Protein AF-A0A536TBF5-F1 (afdb_monomer_lite)

pLDDT: mean 73.45, std 15.99, range [35.69, 92.06]

Radius of gyration: 18.97 Å; chains: 1; bounding box: 38×44×49 Å

Sequence (133 aa):
MLILVDPSKTAEQLRMQGARIGAPADCLEAMAREGYIAPVETAVTDVATATGVNGTSVVASGSAQMGNAKTFMKQTLSAGVGPAASLLAARVERCATLGELSELMPEYRRAIASVAGDIQADLLALRVRRLLG

Structure (mmCIF, N/CA/C/O backbone):
data_AF-A0A536TBF5-F1
#
_entry.id   AF-A0A536TBF5-F1
#
loop_
_atom_site.group_PDB
_atom_site.id
_atom_site.type_symbol
_atom_site.label_atom_id
_atom_site.label_alt_id
_atom_site.label_comp_id
_atom_site.label_asym_id
_atom_site.label_entity_id
_atom_site.label_seq_id
_atom_site.pdbx_PDB_ins_code
_atom_site.Cartn_x
_atom_site.Cartn_y
_atom_site.Cartn_z
_atom_site.occupancy
_atom_site.B_iso_or_equiv
_atom_site.auth_seq_id
_atom_site.auth_comp_id
_atom_site.auth_asym_id
_atom_site.auth_atom_id
_atom_site.pdbx_PDB_model_num
ATOM 1 N N . MET A 1 1 ? 16.877 -14.940 -5.980 1.00 42.78 1 MET A N 1
ATOM 2 C CA . MET A 1 1 ? 15.577 -15.637 -6.077 1.00 42.78 1 MET A CA 1
ATOM 3 C C . MET A 1 1 ? 14.501 -14.690 -5.571 1.00 42.78 1 MET A C 1
ATOM 5 O O . MET A 1 1 ? 14.677 -14.150 -4.490 1.00 42.78 1 MET A O 1
ATOM 9 N N . LEU A 1 2 ? 13.452 -14.421 -6.350 1.00 42.66 2 LEU A N 1
ATOM 10 C CA . LEU A 1 2 ? 12.409 -13.456 -5.984 1.00 42.66 2 LEU A CA 1
ATOM 11 C C . LEU A 1 2 ? 11.209 -14.238 -5.434 1.00 42.66 2 LEU A C 1
ATOM 13 O O . LEU A 1 2 ? 10.377 -14.726 -6.194 1.00 42.66 2 LEU A O 1
ATOM 17 N N . ILE A 1 3 ? 11.162 -14.436 -4.115 1.00 57.53 3 ILE A N 1
ATOM 18 C CA . ILE A 1 3 ? 9.951 -14.940 -3.458 1.00 57.53 3 ILE A CA 1
ATOM 19 C C . ILE A 1 3 ? 9.092 -13.723 -3.143 1.00 57.53 3 ILE A C 1
ATOM 21 O O . ILE A 1 3 ? 9.480 -12.881 -2.337 1.00 57.53 3 ILE A O 1
ATOM 25 N N . LEU A 1 4 ? 7.910 -13.639 -3.749 1.00 56.19 4 LEU A N 1
ATOM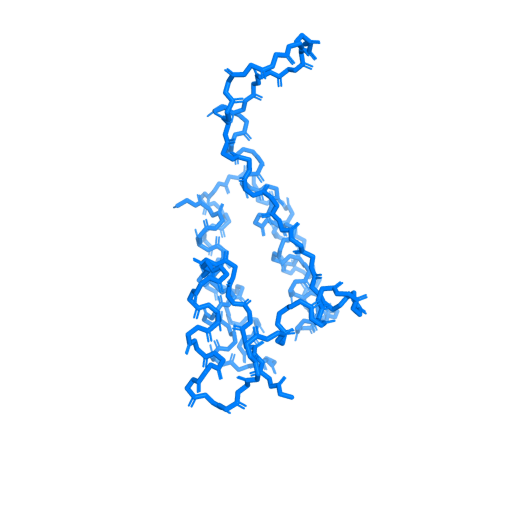 26 C CA . LEU A 1 4 ? 6.858 -12.773 -3.234 1.00 56.19 4 LEU A CA 1
ATOM 27 C C . LEU A 1 4 ? 6.378 -13.394 -1.911 1.00 56.19 4 LEU A C 1
ATOM 29 O O . LEU A 1 4 ? 5.615 -14.365 -1.918 1.00 56.19 4 LEU A O 1
ATOM 33 N N . VAL A 1 5 ? 6.909 -12.911 -0.786 1.00 60.75 5 VAL A N 1
ATOM 34 C CA . VAL A 1 5 ? 6.525 -13.386 0.549 1.00 60.75 5 VAL A CA 1
ATOM 35 C C . VAL A 1 5 ? 5.156 -12.795 0.869 1.00 60.75 5 VAL A C 1
ATOM 37 O O . VAL A 1 5 ? 5.031 -11.643 1.277 1.00 60.75 5 VAL A O 1
ATOM 40 N N . ASP A 1 6 ? 4.115 -13.578 0.599 1.00 63.38 6 ASP A N 1
ATOM 41 C CA . ASP A 1 6 ? 2.749 -13.223 0.964 1.00 63.38 6 ASP A CA 1
ATOM 42 C C . ASP A 1 6 ? 2.562 -13.430 2.480 1.00 63.38 6 ASP A C 1
ATOM 44 O O . ASP A 1 6 ? 2.808 -14.537 2.967 1.00 63.38 6 ASP A O 1
ATOM 48 N N . PRO A 1 7 ? 2.113 -12.410 3.234 1.00 60.28 7 PRO A N 1
ATOM 49 C CA . P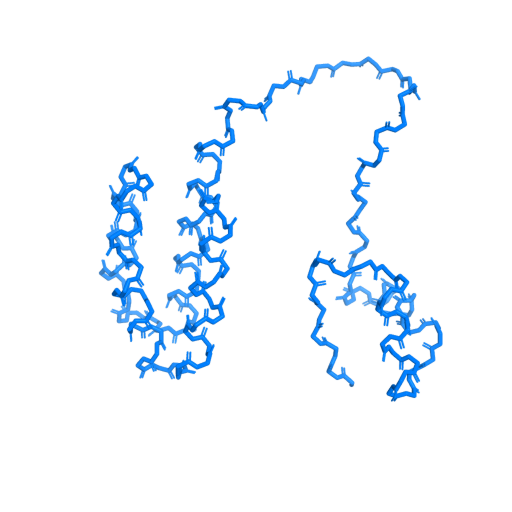RO A 1 7 ? 1.964 -12.491 4.688 1.00 60.28 7 PRO A CA 1
ATOM 50 C C . PRO A 1 7 ? 0.824 -13.418 5.141 1.00 60.28 7 PRO A C 1
ATOM 52 O O . PRO A 1 7 ? 0.639 -13.614 6.336 1.00 60.28 7 PRO A O 1
ATOM 55 N N . SER A 1 8 ? 0.037 -13.965 4.212 1.00 58.84 8 SER A N 1
ATOM 56 C CA . SER A 1 8 ? -1.054 -14.904 4.494 1.00 58.84 8 SER A CA 1
ATOM 57 C C . SER A 1 8 ? -0.615 -16.366 4.353 1.00 58.84 8 SER A C 1
ATOM 59 O O . SER A 1 8 ? -1.399 -17.263 4.657 1.00 58.84 8 SER A O 1
ATOM 61 N N . LYS A 1 9 ? 0.605 -16.632 3.862 1.00 67.44 9 LYS A N 1
ATOM 62 C CA . LYS A 1 9 ? 1.112 -17.994 3.657 1.00 67.44 9 LYS A CA 1
ATOM 63 C C . LYS A 1 9 ? 1.888 -18.474 4.873 1.00 67.44 9 LYS A C 1
ATOM 65 O O . LYS A 1 9 ? 2.767 -17.782 5.379 1.00 67.44 9 LYS A O 1
ATOM 70 N N . THR A 1 10 ? 1.599 -19.698 5.302 1.00 72.56 10 THR A N 1
ATOM 71 C CA . THR A 1 10 ? 2.347 -20.348 6.380 1.00 72.56 10 THR A CA 1
ATOM 72 C C . THR A 1 10 ? 3.756 -20.727 5.918 1.00 72.56 10 THR A C 1
ATOM 74 O O . THR A 1 10 ? 4.028 -20.874 4.721 1.00 72.56 10 THR A O 1
ATOM 77 N N . ALA A 1 11 ? 4.664 -20.929 6.875 1.00 71.31 11 ALA A N 1
ATOM 78 C CA . ALA A 1 11 ? 6.035 -21.355 6.596 1.00 71.31 11 ALA A CA 1
ATOM 79 C C . ALA A 1 11 ? 6.090 -22.647 5.756 1.00 71.31 11 ALA A C 1
ATOM 81 O O . ALA A 1 11 ? 6.921 -22.774 4.860 1.00 71.31 11 ALA A O 1
ATOM 82 N N . GLU A 1 12 ? 5.171 -23.586 5.984 1.00 73.50 12 GLU A N 1
ATOM 83 C CA . GLU A 1 12 ? 5.067 -24.833 5.215 1.00 73.50 12 GLU A CA 1
ATOM 84 C C . GLU A 1 12 ? 4.685 -24.583 3.752 1.00 73.50 12 GLU A C 1
ATOM 86 O O . GLU A 1 12 ? 5.297 -25.150 2.844 1.00 73.50 12 GLU A O 1
ATOM 91 N N . GLN A 1 13 ? 3.737 -23.676 3.497 1.00 72.06 13 GLN A N 1
ATOM 92 C CA . GLN A 1 13 ? 3.361 -23.302 2.133 1.00 72.06 13 GLN A CA 1
ATOM 93 C C . GLN A 1 13 ? 4.501 -22.598 1.394 1.00 72.06 13 GLN A C 1
ATOM 95 O O . GLN A 1 13 ? 4.713 -22.847 0.205 1.00 72.06 13 GLN A O 1
ATOM 100 N N . LEU A 1 14 ? 5.263 -21.754 2.093 1.00 75.06 14 LEU A N 1
ATOM 101 C CA . LEU A 1 14 ? 6.459 -21.112 1.546 1.00 75.06 14 LEU A CA 1
ATOM 102 C C . LEU A 1 14 ? 7.539 -22.149 1.192 1.00 75.06 14 LEU A C 1
ATOM 104 O O . LEU A 1 14 ? 8.123 -22.055 0.112 1.00 75.06 14 LEU A O 1
ATOM 108 N N . ARG A 1 15 ? 7.744 -23.182 2.025 1.00 75.06 15 ARG A N 1
ATOM 109 C CA . ARG A 1 15 ? 8.664 -24.299 1.726 1.00 75.06 15 ARG A CA 1
ATOM 110 C C . ARG A 1 15 ? 8.219 -25.108 0.511 1.00 75.06 15 ARG A C 1
ATOM 112 O O . ARG A 1 15 ? 9.025 -25.343 -0.385 1.00 75.06 15 ARG A O 1
ATOM 119 N N . MET A 1 16 ? 6.941 -25.481 0.433 1.00 74.19 16 MET A N 1
ATOM 120 C CA . MET A 1 16 ? 6.393 -26.196 -0.728 1.00 74.19 16 MET A CA 1
ATOM 121 C C . MET A 1 16 ? 6.545 -25.388 -2.021 1.00 74.19 16 MET A C 1
ATOM 123 O O . MET A 1 16 ? 6.867 -25.936 -3.074 1.00 74.19 16 MET A O 1
ATOM 127 N N . GLN A 1 17 ? 6.330 -24.074 -1.954 1.00 73.69 17 GLN A N 1
ATOM 128 C CA . GLN A 1 17 ? 6.501 -23.196 -3.105 1.00 73.69 17 GLN A CA 1
ATOM 129 C C . GLN A 1 17 ? 7.978 -23.057 -3.498 1.00 73.69 17 GLN A C 1
ATOM 131 O O . GLN A 1 17 ? 8.283 -23.091 -4.688 1.00 73.69 17 GLN A O 1
ATOM 136 N N . GLY A 1 18 ? 8.883 -22.962 -2.520 1.00 72.38 18 GLY A N 1
ATOM 137 C CA . GLY A 1 18 ? 10.330 -22.996 -2.734 1.00 72.38 18 GLY A CA 1
ATOM 138 C C . GLY A 1 18 ? 10.783 -24.286 -3.422 1.00 72.38 18 GLY A C 1
ATOM 139 O O . GLY A 1 18 ? 11.513 -24.234 -4.409 1.00 72.38 18 GLY A O 1
ATOM 140 N N . ALA A 1 19 ? 10.267 -25.436 -2.989 1.00 74.75 19 ALA A N 1
ATOM 141 C CA . ALA A 1 19 ? 10.590 -26.727 -3.593 1.00 74.75 19 ALA A CA 1
ATOM 142 C C . ALA A 1 19 ? 10.199 -26.800 -5.083 1.00 74.75 19 ALA A C 1
ATOM 144 O O . ALA A 1 19 ? 10.941 -27.354 -5.891 1.00 74.75 19 ALA A O 1
ATOM 145 N N . ARG A 1 20 ? 9.079 -26.177 -5.484 1.00 73.50 20 ARG A N 1
ATOM 146 C CA . ARG A 1 20 ? 8.633 -26.134 -6.894 1.00 73.50 20 ARG A CA 1
ATOM 147 C C . ARG A 1 20 ? 9.555 -25.333 -7.816 1.00 73.50 20 ARG A C 1
ATOM 149 O O . ARG A 1 20 ? 9.496 -25.527 -9.026 1.00 73.50 20 ARG A O 1
ATOM 156 N N . ILE A 1 21 ? 10.368 -24.436 -7.263 1.00 73.75 21 ILE A N 1
ATOM 157 C CA . ILE A 1 21 ? 11.318 -23.591 -8.004 1.00 73.75 21 ILE A CA 1
ATOM 158 C C . ILE A 1 21 ? 12.779 -24.002 -7.765 1.00 73.75 21 ILE A C 1
ATOM 160 O O . ILE A 1 21 ? 13.687 -23.280 -8.166 1.00 73.75 21 ILE A O 1
ATOM 164 N N . GLY A 1 22 ? 13.006 -25.153 -7.118 1.00 71.56 22 GLY A N 1
ATOM 165 C CA . GLY A 1 22 ? 14.340 -25.693 -6.845 1.00 71.56 22 GLY A CA 1
ATOM 166 C C . GLY A 1 22 ? 15.071 -25.033 -5.673 1.00 71.56 22 GLY A C 1
ATOM 167 O O . GLY A 1 22 ? 16.291 -25.145 -5.583 1.00 71.56 22 GLY A O 1
ATOM 168 N N . ALA A 1 23 ? 14.362 -24.333 -4.783 1.00 72.12 23 ALA A N 1
ATOM 169 C CA . ALA A 1 23 ? 14.964 -23.769 -3.581 1.00 72.12 23 ALA A CA 1
ATOM 170 C C . ALA A 1 23 ? 15.276 -24.875 -2.551 1.00 72.12 23 ALA A C 1
ATOM 172 O O . ALA A 1 23 ? 14.460 -25.787 -2.374 1.00 72.12 23 ALA A O 1
ATOM 173 N N . PRO A 1 24 ? 16.414 -24.793 -1.839 1.00 71.12 24 PRO A N 1
ATOM 174 C CA . PRO A 1 24 ? 16.744 -25.732 -0.773 1.00 71.12 24 PRO A CA 1
ATOM 175 C C . PRO A 1 24 ? 15.760 -25.605 0.399 1.00 71.12 24 PRO A C 1
ATOM 177 O O . PRO A 1 24 ? 15.252 -24.516 0.678 1.00 71.12 24 PRO A O 1
ATOM 180 N N . ALA A 1 25 ? 15.504 -26.710 1.106 1.00 71.50 25 ALA A N 1
ATOM 181 C CA . ALA A 1 25 ? 14.556 -26.755 2.227 1.00 71.50 25 ALA A CA 1
ATOM 182 C C . ALA A 1 25 ? 14.926 -25.772 3.359 1.00 71.50 25 ALA A C 1
ATOM 184 O O . ALA A 1 25 ? 14.040 -25.188 3.987 1.00 71.50 25 ALA A O 1
ATOM 185 N N . ASP A 1 26 ? 16.225 -25.524 3.536 1.00 75.88 26 ASP A N 1
ATOM 186 C CA . ASP A 1 26 ? 16.806 -24.592 4.507 1.00 75.88 26 ASP A CA 1
ATOM 187 C C . ASP A 1 26 ? 16.770 -23.118 4.074 1.00 75.88 26 ASP A C 1
ATOM 189 O O . ASP A 1 26 ? 17.228 -22.248 4.810 1.00 75.88 26 ASP A O 1
ATOM 193 N N . CYS A 1 27 ? 16.239 -22.791 2.890 1.00 77.25 27 CYS A N 1
ATOM 194 C CA . CYS A 1 27 ? 16.264 -21.423 2.359 1.00 77.25 27 CYS A CA 1
ATOM 195 C C . CYS A 1 27 ? 15.612 -20.408 3.312 1.00 77.25 27 CYS A C 1
ATOM 197 O O . CYS A 1 27 ? 16.164 -19.332 3.531 1.00 77.25 27 CYS A O 1
ATOM 199 N N . LEU A 1 28 ? 14.475 -20.760 3.925 1.00 75.56 28 LEU A N 1
ATOM 200 C CA . LEU A 1 28 ? 13.803 -19.883 4.890 1.00 75.56 28 LEU A CA 1
ATOM 201 C C . LEU A 1 28 ? 14.628 -19.695 6.172 1.00 75.56 28 LEU A C 1
ATOM 203 O O . LEU A 1 28 ? 14.677 -18.590 6.702 1.00 75.56 28 LEU A O 1
ATOM 207 N N . GLU A 1 29 ? 15.309 -20.738 6.651 1.00 78.94 29 GLU A N 1
ATOM 208 C CA . GLU A 1 29 ? 16.195 -20.634 7.817 1.00 78.94 29 GLU A CA 1
ATOM 209 C C . GLU A 1 29 ? 17.443 -19.804 7.521 1.00 78.94 29 GLU A C 1
ATOM 211 O O . GLU A 1 29 ? 17.835 -18.975 8.339 1.00 78.94 29 GLU A O 1
ATOM 216 N N . ALA A 1 30 ? 18.048 -19.980 6.345 1.00 77.56 30 ALA A N 1
ATOM 217 C CA . ALA A 1 30 ? 19.179 -19.171 5.906 1.00 77.56 30 ALA A CA 1
ATOM 218 C C . ALA A 1 30 ? 18.787 -17.690 5.792 1.00 77.56 30 ALA A C 1
ATOM 220 O O . ALA A 1 30 ? 19.485 -16.827 6.315 1.00 77.56 30 ALA A O 1
ATOM 221 N N . MET A 1 31 ? 17.623 -17.392 5.207 1.00 75.38 31 MET A N 1
ATOM 222 C CA . MET A 1 31 ? 17.116 -16.022 5.102 1.00 75.38 31 MET A CA 1
ATOM 223 C C . MET A 1 31 ? 16.781 -15.403 6.463 1.00 75.38 31 MET A C 1
ATOM 225 O O . MET A 1 31 ? 16.987 -14.205 6.645 1.00 75.38 31 MET A O 1
ATOM 229 N N . ALA A 1 32 ? 16.279 -16.196 7.415 1.00 80.19 32 ALA A N 1
ATOM 230 C CA . ALA A 1 32 ? 16.053 -15.735 8.782 1.00 80.19 32 ALA A CA 1
ATOM 231 C C . ALA A 1 32 ? 17.379 -15.450 9.504 1.00 80.19 32 ALA A C 1
ATOM 233 O O . ALA A 1 32 ? 17.520 -14.421 10.160 1.00 80.19 32 ALA A O 1
ATOM 234 N N . ARG A 1 33 ? 18.379 -16.324 9.332 1.00 72.69 33 ARG A N 1
ATOM 235 C CA . ARG A 1 33 ? 19.724 -16.166 9.904 1.00 72.69 33 ARG A CA 1
ATOM 236 C C . ARG A 1 33 ? 20.460 -14.950 9.344 1.00 72.69 33 ARG A C 1
ATOM 238 O O . ARG A 1 33 ? 21.149 -14.264 10.088 1.00 72.69 33 ARG A O 1
ATOM 245 N N . GLU A 1 34 ? 20.303 -14.682 8.053 1.00 77.88 34 GLU A N 1
ATOM 246 C CA . GLU A 1 34 ? 20.889 -13.519 7.377 1.00 77.88 34 GLU A CA 1
ATOM 247 C C . GLU A 1 34 ? 20.065 -12.230 7.575 1.00 77.88 34 GLU A C 1
ATOM 249 O O . GLU A 1 34 ? 20.471 -11.163 7.121 1.00 77.88 34 GLU A O 1
ATOM 254 N N . GLY A 1 35 ? 18.929 -12.299 8.280 1.00 70.94 35 GLY A N 1
ATOM 255 C CA . GLY A 1 35 ? 18.122 -11.134 8.652 1.00 70.94 35 GLY A CA 1
ATOM 256 C C . GLY A 1 35 ? 17.227 -10.579 7.540 1.00 70.94 35 GLY A C 1
ATOM 257 O O . GLY A 1 35 ? 16.664 -9.497 7.695 1.00 70.94 35 GLY A O 1
ATOM 258 N N . TYR A 1 36 ? 17.053 -11.302 6.431 1.00 71.12 36 TYR A N 1
ATOM 259 C CA . TYR A 1 36 ? 16.159 -10.893 5.340 1.00 71.12 36 TYR A CA 1
ATOM 260 C C . TYR A 1 36 ? 14.676 -11.088 5.668 1.00 71.12 36 TYR A C 1
ATOM 262 O O . TYR A 1 36 ? 13.824 -10.429 5.073 1.00 71.12 36 TYR A O 1
ATOM 270 N N . ILE A 1 37 ? 14.358 -12.004 6.586 1.00 75.50 37 ILE A N 1
ATOM 271 C CA . ILE A 1 37 ? 12.999 -12.254 7.079 1.00 75.50 37 ILE A CA 1
ATOM 272 C C . ILE A 1 37 ? 13.021 -12.433 8.597 1.00 75.50 37 ILE A C 1
ATOM 274 O O . ILE A 1 37 ? 14.005 -12.915 9.151 1.00 75.50 37 ILE A O 1
ATOM 278 N N . ALA A 1 38 ? 11.924 -12.081 9.266 1.00 68.19 38 ALA A N 1
ATOM 279 C CA . ALA A 1 38 ? 11.746 -12.296 10.698 1.00 68.19 38 ALA A CA 1
ATOM 280 C C . ALA A 1 38 ? 10.518 -13.187 10.943 1.00 68.19 38 ALA A C 1
ATOM 282 O O . ALA A 1 38 ? 9.484 -12.970 10.298 1.00 68.19 38 ALA A O 1
ATOM 283 N N . PRO A 1 39 ? 10.598 -14.178 11.850 1.00 63.28 39 PRO A N 1
ATOM 284 C CA . PRO A 1 39 ? 9.421 -14.919 12.268 1.00 63.28 39 PRO A CA 1
ATOM 285 C C . PRO A 1 39 ? 8.456 -13.957 12.963 1.00 63.28 39 PRO A C 1
ATOM 287 O O . PRO A 1 39 ? 8.790 -13.327 13.964 1.00 63.28 39 PRO A O 1
ATOM 290 N N . VAL A 1 40 ? 7.250 -13.834 12.416 1.00 66.25 40 VAL A N 1
ATOM 291 C CA . VAL A 1 40 ? 6.131 -13.220 13.126 1.00 66.25 40 VAL A CA 1
ATOM 292 C C . VAL A 1 40 ? 5.463 -14.360 13.867 1.00 66.25 40 VAL A C 1
ATOM 294 O O . VAL A 1 40 ? 4.699 -15.121 13.272 1.00 66.25 40 VAL A O 1
ATOM 297 N N . GLU A 1 41 ? 5.806 -14.531 15.142 1.00 56.84 41 GLU A N 1
ATOM 298 C CA . GLU A 1 41 ? 5.069 -15.432 16.017 1.00 56.84 41 GLU A CA 1
ATOM 299 C C . GLU A 1 41 ? 3.623 -14.938 16.043 1.00 56.84 41 GLU A C 1
ATOM 301 O O . GLU A 1 41 ? 3.272 -13.952 16.691 1.00 56.84 41 GLU A O 1
ATOM 306 N N . THR A 1 42 ? 2.773 -15.593 15.252 1.00 46.62 42 THR A N 1
ATOM 307 C CA . THR A 1 42 ? 1.338 -15.493 15.461 1.00 46.62 42 THR A CA 1
ATOM 308 C C . THR A 1 42 ? 1.152 -16.191 16.785 1.00 46.62 42 THR A C 1
ATOM 310 O O . THR A 1 42 ? 1.269 -17.411 16.831 1.00 46.62 42 THR A O 1
ATOM 313 N N . ALA A 1 43 ? 1.011 -15.413 17.857 1.00 39.53 43 ALA A N 1
ATOM 314 C CA . ALA A 1 43 ? 0.771 -15.930 19.188 1.0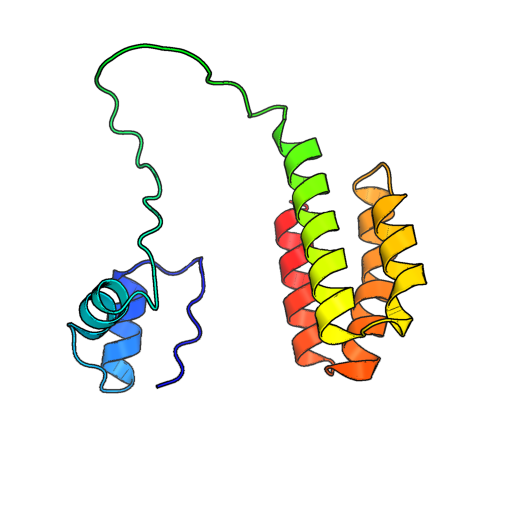0 39.53 43 ALA A CA 1
ATOM 315 C C . ALA A 1 43 ? -0.456 -16.843 19.115 1.00 39.53 43 ALA A C 1
ATOM 317 O O . ALA A 1 43 ? -1.602 -16.396 19.144 1.00 39.53 43 ALA A O 1
ATOM 318 N N . VAL A 1 44 ? -0.202 -18.139 18.949 1.00 42.91 44 VAL A N 1
ATOM 319 C CA . VAL A 1 44 ? -1.134 -19.173 19.338 1.00 42.91 44 VAL A CA 1
ATOM 320 C C . VAL A 1 44 ? -1.101 -19.058 20.845 1.00 42.91 44 VAL A C 1
ATOM 322 O O . VAL A 1 44 ? -0.091 -19.367 21.472 1.00 42.91 44 VAL A O 1
ATOM 325 N N . THR A 1 45 ? -2.141 -18.442 21.392 1.00 36.81 45 THR A N 1
ATOM 326 C CA . THR A 1 45 ? -2.309 -18.236 22.821 1.00 36.81 45 THR A CA 1
ATOM 327 C C . THR A 1 45 ? -2.411 -19.606 23.485 1.00 36.81 45 THR A C 1
ATOM 329 O O . THR A 1 45 ? -3.506 -20.122 23.689 1.00 36.81 45 THR A O 1
ATOM 332 N N . ASP A 1 46 ? -1.266 -20.215 23.780 1.00 35.69 46 ASP A N 1
ATOM 333 C CA . ASP A 1 46 ? -1.178 -21.278 24.762 1.00 35.69 46 ASP A CA 1
ATOM 334 C C . ASP A 1 46 ? -1.348 -20.616 26.130 1.00 35.69 46 ASP A C 1
ATOM 336 O O . ASP A 1 46 ? -0.585 -19.741 26.553 1.00 35.69 46 ASP A O 1
ATOM 340 N N . VAL A 1 47 ? -2.474 -20.927 26.758 1.00 46.38 47 VAL A N 1
ATOM 341 C CA . VAL A 1 47 ? -2.905 -20.328 28.013 1.00 46.38 47 VAL A CA 1
ATOM 342 C C . VAL A 1 47 ? -2.188 -21.042 29.151 1.00 46.38 47 VAL A C 1
ATOM 344 O O . VAL A 1 47 ? -2.669 -22.074 29.600 1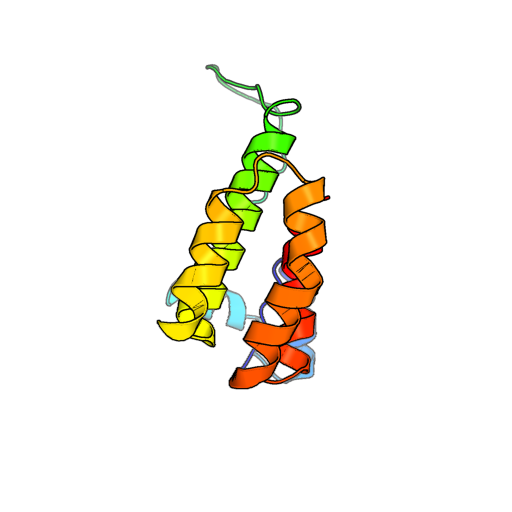.00 46.38 47 VAL A O 1
ATOM 347 N N . ALA A 1 48 ? -1.072 -20.477 29.621 1.00 42.59 48 ALA A N 1
ATOM 348 C CA . ALA A 1 48 ? -0.540 -20.530 30.998 1.00 42.59 48 ALA A CA 1
ATOM 349 C C . ALA A 1 48 ? 0.931 -20.063 30.949 1.00 42.59 48 ALA A C 1
ATOM 351 O O . ALA A 1 48 ? 1.739 -20.645 30.248 1.00 42.59 48 ALA A O 1
ATOM 352 N N . THR A 1 49 ? 1.423 -19.048 31.658 1.00 38.69 49 THR A N 1
ATOM 353 C CA . THR A 1 49 ? 1.136 -18.599 33.021 1.00 38.69 49 THR A CA 1
ATOM 354 C C . THR A 1 49 ? 1.770 -17.209 33.208 1.00 38.69 49 THR A C 1
ATOM 356 O O . THR A 1 49 ? 2.795 -16.923 32.598 1.00 38.69 49 THR A O 1
ATOM 359 N N . ALA A 1 50 ? 1.215 -16.426 34.139 1.00 35.88 50 ALA A N 1
ATOM 360 C CA . ALA A 1 50 ? 1.781 -15.228 34.781 1.00 35.88 50 ALA A CA 1
ATOM 361 C C . ALA A 1 50 ? 1.466 -13.839 34.172 1.00 35.88 50 ALA A C 1
ATOM 363 O O . ALA A 1 50 ? 2.282 -13.181 33.541 1.00 35.88 50 ALA A O 1
ATOM 364 N N . THR A 1 51 ? 0.255 -13.382 34.507 1.00 40.16 51 THR A N 1
ATOM 365 C CA . THR A 1 51 ? -0.008 -12.134 35.252 1.00 40.16 51 THR A CA 1
ATOM 366 C C . THR A 1 51 ? 0.531 -10.808 34.699 1.00 40.16 51 THR A C 1
ATOM 368 O O . THR A 1 51 ? 1.629 -10.381 35.041 1.00 40.16 51 THR A O 1
ATOM 371 N N . GLY A 1 52 ? -0.365 -10.053 34.049 1.00 43.31 52 GLY A N 1
ATOM 372 C CA . GLY A 1 52 ? -0.420 -8.599 34.241 1.00 43.31 52 GLY A CA 1
ATOM 373 C C . GLY A 1 52 ? -0.728 -7.752 33.004 1.00 43.31 52 GLY A C 1
ATOM 374 O O . GLY A 1 52 ? 0.193 -7.268 32.370 1.00 43.31 52 GLY A O 1
ATOM 375 N N . VAL A 1 53 ? -2.026 -7.501 32.765 1.00 44.62 53 VAL A N 1
ATOM 376 C CA . VAL A 1 53 ? -2.609 -6.245 32.226 1.00 44.62 53 VAL A CA 1
ATOM 377 C C . VAL A 1 53 ? -2.054 -5.779 30.857 1.00 44.62 53 VAL A C 1
ATOM 379 O O . VAL A 1 53 ? -1.008 -5.157 30.774 1.00 44.62 53 VAL A O 1
ATOM 382 N N . ASN A 1 54 ? -2.720 -5.978 29.715 1.00 42.31 54 ASN A N 1
ATOM 383 C CA . ASN A 1 54 ? -4.006 -5.364 29.373 1.00 42.31 54 ASN A CA 1
ATOM 384 C C . ASN A 1 54 ? -4.600 -6.052 28.126 1.00 42.31 54 ASN A C 1
ATOM 386 O O . ASN A 1 54 ? -4.185 -5.803 26.995 1.00 42.31 54 ASN A O 1
ATOM 390 N N . GLY A 1 55 ? -5.605 -6.901 28.330 1.00 47.75 55 GLY A N 1
ATOM 391 C CA . GLY A 1 55 ? -6.499 -7.340 27.266 1.00 47.75 55 GLY A CA 1
ATOM 392 C C . GLY A 1 55 ? -7.617 -6.318 27.096 1.00 47.75 55 GLY A C 1
ATOM 393 O O . GLY A 1 55 ? -8.554 -6.294 27.885 1.00 47.75 55 GLY A O 1
ATOM 394 N N . THR A 1 56 ? -7.528 -5.467 26.077 1.00 46.12 56 THR A N 1
ATOM 395 C CA . THR A 1 56 ? -8.674 -4.731 25.518 1.00 46.12 56 THR A CA 1
ATOM 396 C C . THR A 1 56 ? -8.336 -4.340 24.087 1.00 46.12 56 THR A C 1
ATOM 398 O O . THR A 1 56 ? -7.641 -3.353 23.877 1.00 46.12 56 THR A O 1
ATOM 401 N N . SER A 1 57 ? -8.826 -5.083 23.090 1.00 40.91 57 SER A N 1
ATOM 402 C CA . SER A 1 57 ? -9.010 -4.520 21.743 1.00 40.91 57 SER A CA 1
ATOM 403 C C . SER A 1 57 ? -9.914 -5.385 20.858 1.00 40.91 57 SER A C 1
ATOM 405 O O . SER A 1 57 ? -9.480 -5.957 19.865 1.00 40.91 57 SER A O 1
ATOM 407 N N . VAL A 1 58 ? -11.194 -5.495 21.217 1.00 44.59 58 VAL A N 1
ATOM 408 C CA . VAL A 1 58 ? -12.247 -5.856 20.238 1.00 44.59 58 VAL A CA 1
ATOM 409 C C . VAL A 1 58 ? -13.105 -4.627 19.882 1.00 44.59 58 VAL A C 1
ATOM 411 O O . VAL A 1 58 ? -13.841 -4.630 18.906 1.00 44.59 58 VAL A O 1
ATOM 414 N N . VAL A 1 59 ? -12.932 -3.510 20.603 1.00 42.72 59 VAL A N 1
ATOM 415 C CA . VAL A 1 59 ? -13.593 -2.213 20.335 1.00 42.72 59 VAL A CA 1
ATOM 416 C C . VAL A 1 59 ? -12.629 -1.112 19.871 1.00 42.72 59 VAL A C 1
ATOM 418 O O . VAL A 1 59 ? -13.070 -0.122 19.299 1.00 42.72 59 VAL A O 1
ATOM 421 N N . ALA A 1 60 ? -11.313 -1.299 20.027 1.00 44.81 60 ALA A N 1
ATOM 422 C CA . ALA A 1 60 ? -10.291 -0.427 19.431 1.00 44.81 60 ALA A CA 1
ATOM 423 C C . ALA A 1 60 ? -9.879 -0.873 18.011 1.00 44.81 60 ALA A C 1
ATOM 425 O O . ALA A 1 60 ? -9.064 -0.218 17.363 1.00 44.81 60 ALA A O 1
ATOM 426 N N . SER A 1 61 ? -10.479 -1.950 17.491 1.00 54.50 61 SER A N 1
ATOM 427 C CA . SER A 1 61 ? -10.199 -2.467 16.151 1.00 54.50 61 SER A CA 1
ATOM 428 C C . SER A 1 61 ? -10.567 -1.452 15.066 1.00 54.50 61 SER A C 1
ATOM 430 O O . SER A 1 61 ? -9.731 -1.201 14.214 1.00 54.50 61 SER A O 1
ATOM 432 N N . GLY A 1 62 ? -11.726 -0.784 15.147 1.00 57.44 62 GLY A N 1
ATOM 433 C CA . GLY A 1 62 ? -12.182 0.183 14.131 1.00 57.44 62 GLY A CA 1
ATOM 434 C C . GLY A 1 62 ? -11.268 1.401 13.958 1.00 57.44 62 GLY A C 1
ATOM 435 O O . GLY A 1 62 ? -10.929 1.788 12.838 1.00 57.44 62 GLY A O 1
ATOM 436 N N . SER A 1 63 ? -10.820 1.997 15.066 1.00 65.19 63 SER A N 1
ATOM 437 C CA . SER A 1 63 ? -9.911 3.150 15.039 1.00 65.19 63 SER A CA 1
ATOM 438 C C . SER A 1 63 ? -8.482 2.748 14.668 1.00 65.19 63 SER A C 1
ATOM 440 O O . SER A 1 63 ? -7.820 3.473 13.922 1.00 65.19 63 SER A O 1
ATOM 442 N N . ALA A 1 64 ? -8.020 1.573 15.109 1.00 73.25 64 ALA A N 1
ATOM 443 C CA . ALA A 1 64 ? -6.725 1.024 14.716 1.00 73.25 64 ALA A CA 1
ATOM 444 C C . ALA A 1 64 ? -6.692 0.619 13.229 1.00 73.25 64 ALA A C 1
ATOM 446 O O . ALA A 1 64 ? -5.724 0.918 12.535 1.00 73.25 64 ALA A O 1
ATOM 447 N N . GLN A 1 65 ? -7.760 0.005 12.711 1.00 77.62 65 GLN A N 1
ATOM 448 C CA . GLN A 1 65 ? -7.947 -0.343 11.294 1.00 77.62 65 GLN A CA 1
ATOM 449 C C . GLN A 1 65 ? -7.899 0.909 10.419 1.00 77.62 65 GLN A C 1
ATOM 451 O O . GLN A 1 65 ? -7.129 0.971 9.459 1.00 77.62 65 GLN A O 1
ATOM 456 N N . MET A 1 66 ? -8.644 1.944 10.813 1.00 82.31 66 MET A N 1
ATOM 457 C CA . MET A 1 66 ? -8.616 3.252 10.165 1.00 82.31 66 MET A CA 1
ATOM 458 C C . MET A 1 66 ? -7.207 3.864 10.165 1.00 82.31 66 MET A C 1
ATOM 460 O O . MET A 1 66 ? -6.710 4.289 9.121 1.00 82.31 66 MET A O 1
ATOM 464 N N . GLY A 1 67 ? -6.535 3.890 11.321 1.00 82.94 67 GLY A N 1
ATOM 465 C CA . GLY A 1 67 ? -5.174 4.420 11.446 1.00 82.94 67 GLY A CA 1
ATOM 466 C C . GLY A 1 67 ? -4.166 3.680 10.563 1.00 82.94 67 GLY A C 1
ATOM 467 O O . GLY A 1 67 ? -3.356 4.307 9.872 1.00 82.94 67 GLY A O 1
ATOM 468 N N . ASN A 1 68 ? -4.265 2.352 10.515 1.00 83.38 68 ASN A N 1
ATOM 469 C CA . ASN A 1 68 ? -3.424 1.498 9.682 1.00 83.38 68 ASN A CA 1
ATOM 470 C C . ASN A 1 68 ? -3.680 1.733 8.186 1.00 83.38 68 ASN A C 1
ATOM 472 O O . ASN A 1 68 ? -2.726 1.896 7.423 1.00 83.38 68 ASN A O 1
ATOM 476 N N . ALA A 1 69 ? -4.946 1.814 7.765 1.00 86.75 69 ALA A N 1
ATOM 477 C CA . ALA A 1 69 ? -5.320 2.081 6.376 1.00 86.75 69 ALA A CA 1
ATOM 478 C C . ALA A 1 69 ? -4.814 3.452 5.902 1.00 86.75 69 ALA A C 1
ATOM 480 O O . ALA A 1 69 ? -4.178 3.548 4.850 1.00 86.75 69 ALA A O 1
ATOM 481 N N . LYS A 1 70 ? -5.005 4.504 6.709 1.00 86.94 70 LYS A N 1
ATOM 482 C CA . LYS A 1 70 ? -4.497 5.851 6.407 1.00 86.94 70 LYS A CA 1
ATOM 483 C C . LYS A 1 70 ? -2.978 5.885 6.295 1.00 86.94 70 LYS A C 1
ATOM 485 O O . LYS A 1 70 ? -2.443 6.447 5.341 1.00 86.94 70 LYS A O 1
ATOM 490 N N . THR A 1 71 ? -2.281 5.272 7.251 1.00 88.81 71 THR A N 1
ATOM 491 C CA . THR A 1 71 ? -0.812 5.223 7.258 1.00 88.81 71 THR A CA 1
ATOM 492 C C . THR A 1 71 ? -0.292 4.526 6.004 1.00 88.81 71 THR A C 1
ATOM 494 O O . THR A 1 71 ? 0.587 5.054 5.322 1.00 88.81 71 THR A O 1
ATOM 497 N N . PHE A 1 72 ? -0.899 3.394 5.643 1.00 88.75 72 PHE A N 1
ATOM 498 C CA . PHE A 1 72 ? -0.553 2.648 4.439 1.00 88.75 72 PHE A CA 1
ATOM 499 C C . PHE A 1 72 ? -0.793 3.461 3.158 1.00 88.75 72 PHE A C 1
ATOM 501 O O . PHE A 1 72 ? 0.089 3.548 2.300 1.00 88.75 72 PHE A O 1
ATOM 508 N N . MET A 1 73 ? -1.952 4.115 3.033 1.00 88.25 73 MET A N 1
ATOM 509 C CA . MET A 1 73 ? -2.253 4.977 1.886 1.00 88.25 73 MET A CA 1
ATOM 510 C C . MET A 1 73 ? -1.247 6.125 1.760 1.00 88.25 73 MET A C 1
ATOM 512 O O . MET A 1 73 ? -0.758 6.385 0.667 1.00 88.25 73 MET A O 1
ATOM 516 N N . LYS A 1 74 ? -0.870 6.780 2.864 1.00 89.75 74 LYS A N 1
ATOM 517 C CA . LYS A 1 74 ? 0.123 7.865 2.841 1.00 89.75 74 LYS A CA 1
ATOM 518 C C . LYS A 1 74 ? 1.507 7.383 2.411 1.00 89.75 74 LYS A C 1
ATOM 520 O O . LYS A 1 74 ? 2.125 8.010 1.554 1.00 89.75 74 LYS A O 1
ATOM 525 N N . GLN A 1 75 ? 1.989 6.277 2.982 1.00 87.50 75 GLN A N 1
ATOM 526 C CA . GLN A 1 75 ? 3.300 5.721 2.635 1.00 87.50 75 GLN A CA 1
ATOM 527 C C . GLN A 1 75 ? 3.366 5.325 1.160 1.00 87.50 75 GLN A C 1
ATOM 529 O O . GLN A 1 75 ? 4.321 5.665 0.469 1.00 87.50 75 GLN A O 1
ATOM 534 N N . THR A 1 76 ? 2.327 4.661 0.659 1.00 87.75 76 THR A N 1
ATOM 535 C CA . THR A 1 76 ? 2.270 4.214 -0.738 1.00 87.75 76 THR A CA 1
ATOM 536 C C . THR A 1 76 ? 2.100 5.366 -1.723 1.00 87.75 76 THR A C 1
ATOM 538 O O . THR A 1 76 ? 2.723 5.343 -2.779 1.00 87.75 76 THR A O 1
ATOM 541 N N . LEU A 1 77 ? 1.340 6.410 -1.378 1.00 87.06 77 LEU A N 1
ATOM 542 C CA . LEU A 1 77 ? 1.270 7.638 -2.174 1.00 87.06 77 LEU A CA 1
ATOM 543 C C . LEU A 1 77 ? 2.625 8.351 -2.227 1.00 87.06 77 LEU A C 1
ATOM 545 O O . LEU A 1 77 ? 3.078 8.728 -3.306 1.00 87.06 77 LEU A O 1
ATOM 549 N N . SER A 1 78 ? 3.298 8.487 -1.084 1.00 84.00 78 SER A N 1
ATOM 550 C CA . SER A 1 78 ? 4.616 9.121 -1.020 1.00 84.00 78 SER A CA 1
ATOM 551 C C . SER A 1 78 ? 5.680 8.328 -1.781 1.00 84.00 78 SER A C 1
ATOM 553 O O . SER A 1 78 ? 6.533 8.934 -2.419 1.00 84.00 78 SER A O 1
ATOM 555 N N . ALA A 1 79 ? 5.641 6.994 -1.720 1.00 80.94 79 ALA A N 1
ATOM 556 C CA . ALA A 1 79 ? 6.613 6.130 -2.387 1.00 80.94 79 ALA A CA 1
ATOM 557 C C . ALA A 1 79 ? 6.325 5.940 -3.885 1.00 80.94 79 ALA A C 1
ATOM 559 O O . ALA A 1 79 ? 7.256 5.843 -4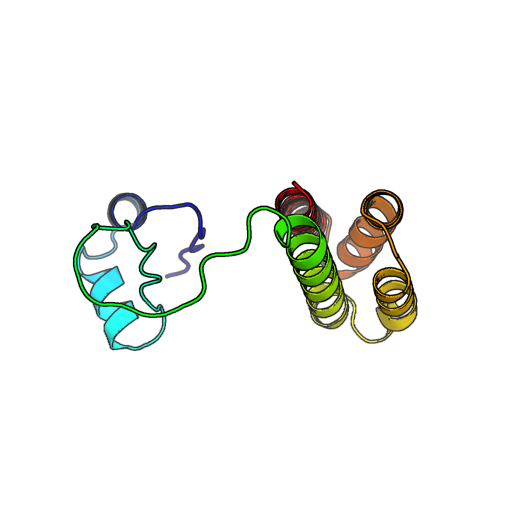.676 1.00 80.94 79 ALA A O 1
ATOM 560 N N . GLY A 1 80 ? 5.048 5.856 -4.273 1.00 74.81 80 GLY A N 1
ATOM 561 C CA . GLY A 1 80 ? 4.631 5.510 -5.634 1.00 74.81 80 GLY A CA 1
ATOM 562 C C . GLY A 1 80 ? 4.322 6.703 -6.537 1.00 74.81 80 GLY A C 1
ATOM 563 O O . GLY A 1 80 ? 4.518 6.606 -7.740 1.00 74.81 80 GLY A O 1
ATOM 564 N N . VAL A 1 81 ? 3.843 7.820 -5.981 1.00 80.62 81 VAL A N 1
ATOM 565 C CA . VAL A 1 81 ? 3.457 9.026 -6.747 1.00 80.62 81 VAL A CA 1
ATOM 566 C C . VAL A 1 81 ? 4.362 10.215 -6.415 1.00 80.62 81 VAL A C 1
ATOM 568 O O . VAL A 1 81 ? 4.549 11.117 -7.231 1.00 80.62 81 VAL A O 1
ATOM 571 N N . GLY A 1 82 ? 4.948 10.226 -5.216 1.00 75.94 82 GLY A N 1
ATOM 572 C CA . GLY A 1 82 ? 5.847 11.283 -4.774 1.00 75.94 82 GLY A CA 1
ATOM 573 C C . GLY A 1 82 ? 5.109 12.581 -4.412 1.00 75.94 82 GLY A C 1
ATOM 574 O O . GLY A 1 82 ? 3.933 12.547 -4.032 1.00 75.94 82 GLY A O 1
ATOM 575 N N . PRO A 1 83 ? 5.768 13.751 -4.509 1.00 78.69 83 PRO A N 1
ATOM 576 C CA . PRO A 1 83 ? 5.234 15.017 -3.997 1.00 78.69 83 PRO A CA 1
ATOM 577 C C . PRO A 1 83 ? 3.915 15.446 -4.658 1.00 78.69 83 PRO A C 1
ATOM 579 O O . PRO A 1 83 ? 3.130 16.163 -4.035 1.00 78.69 83 PRO A O 1
ATOM 582 N N . ALA A 1 84 ? 3.615 14.958 -5.866 1.00 73.69 84 ALA A N 1
ATOM 583 C CA . ALA A 1 84 ? 2.347 15.206 -6.553 1.00 73.69 84 ALA A CA 1
ATOM 584 C C . ALA A 1 84 ? 1.126 14.625 -5.808 1.00 73.69 84 ALA A C 1
ATOM 586 O O . ALA A 1 84 ? 0.020 15.147 -5.940 1.00 73.69 84 ALA A O 1
ATOM 587 N N . ALA A 1 85 ? 1.309 13.600 -4.966 1.00 80.00 85 ALA A N 1
ATOM 588 C CA . ALA A 1 85 ? 0.229 13.024 -4.165 1.00 80.00 85 ALA A CA 1
ATOM 589 C C . ALA A 1 85 ? 0.004 13.710 -2.809 1.00 80.00 85 ALA A C 1
ATOM 591 O O . ALA A 1 85 ? -0.869 13.277 -2.055 1.00 80.00 85 ALA A O 1
ATOM 592 N N . SER A 1 86 ? 0.729 14.787 -2.492 1.00 81.25 86 SER A N 1
ATOM 593 C CA . SER A 1 86 ? 0.617 15.480 -1.197 1.00 81.25 86 SER A CA 1
ATOM 594 C C . SER A 1 86 ? -0.812 15.943 -0.893 1.00 81.25 86 SER A C 1
ATOM 596 O O . SER A 1 86 ? -1.285 15.817 0.235 1.00 81.25 86 SER A O 1
ATOM 598 N N . LEU A 1 87 ? -1.544 16.412 -1.912 1.00 85.75 87 LEU A N 1
ATOM 599 C CA . LEU A 1 87 ? -2.943 16.823 -1.760 1.00 85.75 87 LEU A CA 1
ATOM 600 C C . LEU A 1 87 ? -3.857 15.639 -1.414 1.00 85.75 87 LEU A C 1
ATOM 602 O O . LEU A 1 87 ? -4.738 15.758 -0.561 1.00 85.75 87 LEU A O 1
ATOM 606 N N . LEU A 1 88 ? -3.640 14.490 -2.057 1.00 86.81 88 LEU A N 1
ATOM 607 C CA . LEU A 1 88 ? -4.418 13.280 -1.811 1.00 86.81 88 LEU A CA 1
ATOM 608 C C . LEU A 1 88 ? -4.081 12.677 -0.441 1.00 86.81 88 LEU A C 1
ATOM 610 O O . LEU A 1 88 ? -4.986 12.286 0.291 1.00 86.81 88 LEU A O 1
ATOM 614 N N . ALA A 1 89 ? -2.808 12.700 -0.043 1.00 85.94 89 ALA A N 1
ATOM 615 C CA . ALA A 1 89 ? -2.370 12.312 1.295 1.00 85.94 89 ALA A CA 1
ATOM 616 C C . ALA A 1 89 ? -3.024 13.182 2.386 1.00 85.94 89 ALA A C 1
ATOM 618 O O . ALA A 1 89 ? -3.526 12.651 3.374 1.00 85.94 89 ALA A O 1
ATOM 619 N N . ALA A 1 90 ? -3.127 14.498 2.177 1.00 87.50 90 ALA A N 1
ATOM 620 C CA . ALA A 1 90 ? -3.817 15.397 3.106 1.00 87.50 90 ALA A CA 1
ATOM 621 C C . ALA A 1 90 ? -5.340 15.156 3.175 1.00 87.50 90 ALA A C 1
ATOM 623 O O . ALA A 1 90 ? -5.976 15.454 4.189 1.00 87.50 90 ALA A O 1
ATOM 624 N N . ARG A 1 91 ? -5.956 14.636 2.103 1.00 86.88 91 ARG A N 1
ATOM 625 C CA . ARG A 1 91 ? -7.368 14.210 2.114 1.00 86.88 91 ARG A CA 1
ATOM 626 C C . ARG A 1 91 ? -7.552 12.923 2.914 1.00 86.88 91 ARG A C 1
ATOM 628 O O . ARG A 1 91 ? -8.439 12.884 3.757 1.00 86.88 91 ARG A O 1
ATOM 635 N N . VAL A 1 92 ? -6.666 11.941 2.728 1.00 87.50 92 VAL A N 1
ATOM 636 C CA . VAL A 1 92 ? -6.629 10.702 3.530 1.00 87.50 92 VAL A CA 1
ATOM 637 C C . VAL A 1 92 ? -6.541 11.013 5.028 1.00 87.50 92 VAL A C 1
ATOM 639 O O . VAL A 1 92 ? -7.222 10.381 5.835 1.00 87.50 92 VAL A O 1
ATOM 642 N N . GLU A 1 93 ? -5.728 11.998 5.420 1.00 87.75 93 GLU A N 1
ATOM 643 C CA . GLU A 1 93 ? -5.610 12.395 6.829 1.00 87.75 93 GLU A CA 1
ATOM 644 C C . GLU A 1 93 ? -6.908 12.964 7.396 1.00 87.75 93 GLU A C 1
ATOM 646 O O . GLU A 1 93 ? -7.292 12.597 8.511 1.00 87.75 93 GLU A O 1
ATOM 651 N N . ARG A 1 94 ? -7.600 13.798 6.611 1.00 87.06 94 ARG A N 1
ATOM 652 C CA . ARG A 1 94 ? -8.847 14.463 7.007 1.00 87.06 94 ARG A CA 1
ATOM 653 C C . ARG A 1 94 ? -10.058 13.539 7.115 1.00 87.06 94 ARG A C 1
ATOM 655 O O . ARG A 1 94 ? -10.968 13.892 7.854 1.00 87.06 94 ARG A O 1
ATOM 662 N N . CYS A 1 95 ? -10.080 12.391 6.435 1.00 86.94 95 CYS A N 1
ATOM 663 C CA . CYS A 1 95 ? -11.203 11.447 6.514 1.00 86.94 95 CYS A CA 1
ATOM 664 C C . CYS A 1 95 ? -11.460 11.024 7.969 1.00 86.94 95 CYS A C 1
ATOM 666 O O . CYS A 1 95 ? -10.588 10.430 8.593 1.00 86.94 95 CYS A O 1
ATOM 668 N N . ALA A 1 96 ? -12.637 11.280 8.531 1.00 80.12 96 ALA A N 1
ATOM 669 C CA . ALA A 1 96 ? -12.946 10.917 9.916 1.00 80.12 96 ALA A CA 1
ATOM 670 C C . ALA A 1 96 ? -13.577 9.518 10.030 1.00 80.12 96 ALA A C 1
ATOM 672 O O . ALA A 1 96 ? -13.577 8.928 11.110 1.00 80.12 96 ALA A O 1
ATOM 673 N N . THR A 1 97 ? -14.091 8.973 8.922 1.00 82.75 97 THR A N 1
ATOM 674 C CA . THR A 1 97 ? -14.865 7.721 8.904 1.00 82.75 97 THR A CA 1
ATOM 675 C C . THR A 1 97 ? -14.429 6.749 7.801 1.00 82.75 97 THR A C 1
ATOM 677 O O . THR A 1 97 ? -13.785 7.133 6.823 1.00 82.75 97 THR A O 1
ATOM 680 N N . LEU A 1 98 ? -14.780 5.461 7.960 1.00 78.94 98 LEU A N 1
ATOM 681 C CA . LEU A 1 98 ? -14.512 4.402 6.967 1.00 78.94 98 LEU A CA 1
ATOM 682 C C . LEU A 1 98 ? -15.223 4.664 5.635 1.00 78.94 98 LEU A C 1
ATOM 684 O O . LEU A 1 98 ? -14.674 4.333 4.584 1.00 78.94 98 LEU A O 1
ATOM 688 N N . GLY A 1 99 ? -16.402 5.292 5.677 1.00 79.50 99 GLY A N 1
ATOM 689 C CA . GLY A 1 99 ? -17.149 5.693 4.484 1.00 79.50 99 GLY A CA 1
ATOM 690 C C . GLY A 1 99 ? -16.361 6.689 3.640 1.00 79.50 99 GLY A C 1
ATOM 691 O O . GLY A 1 99 ? -16.067 6.401 2.484 1.00 79.50 99 GLY A O 1
ATOM 692 N N . GLU A 1 100 ? -15.899 7.783 4.250 1.00 83.31 100 GLU A N 1
ATOM 693 C CA . GLU A 1 100 ? -15.116 8.808 3.545 1.00 83.31 100 GLU A CA 1
ATOM 694 C C . GLU A 1 100 ? -13.809 8.255 2.962 1.00 83.31 100 GLU A C 1
ATOM 696 O O . GLU A 1 100 ? -13.393 8.629 1.865 1.00 83.31 100 GLU A O 1
ATOM 701 N N . LEU A 1 101 ? -13.149 7.341 3.682 1.00 83.62 101 LEU A N 1
ATOM 702 C CA . LEU A 1 101 ? -11.922 6.714 3.193 1.00 83.62 101 LEU A CA 1
ATOM 703 C C . LEU A 1 101 ? -12.196 5.757 2.019 1.00 83.62 101 LEU A C 1
ATOM 705 O O . LEU A 1 101 ? -11.384 5.658 1.097 1.00 83.62 101 LEU A O 1
ATOM 709 N N . SER A 1 102 ? -13.353 5.090 2.028 1.00 85.75 102 SER A N 1
ATOM 710 C CA . SER A 1 102 ? -13.806 4.217 0.939 1.00 85.75 102 SER A CA 1
ATOM 711 C C . SER A 1 102 ? -14.179 5.010 -0.314 1.00 85.75 102 SER A C 1
ATOM 713 O O . SER A 1 102 ? -13.849 4.587 -1.420 1.00 85.75 102 SER A O 1
ATOM 715 N N . GLU A 1 103 ? -14.790 6.187 -0.162 1.00 88.94 103 GLU A N 1
ATOM 716 C CA . GLU A 1 103 ? -15.079 7.103 -1.276 1.00 88.94 103 GLU A CA 1
ATOM 717 C C . GLU A 1 103 ? -13.804 7.624 -1.956 1.00 88.94 103 GLU A C 1
ATOM 719 O O . GLU A 1 103 ? -13.798 7.892 -3.157 1.00 88.94 103 GLU A O 1
ATOM 724 N N . LEU A 1 104 ? -12.692 7.698 -1.216 1.00 89.69 104 LEU A N 1
ATOM 725 C CA . LEU A 1 104 ? -11.393 8.132 -1.731 1.00 89.69 104 LEU A CA 1
ATOM 726 C C . LEU A 1 104 ? -10.623 7.022 -2.481 1.00 89.69 104 LEU A C 1
ATOM 728 O O . LEU A 1 104 ? -9.646 7.304 -3.179 1.00 89.69 104 LEU A O 1
ATOM 732 N N . MET A 1 105 ? -11.053 5.759 -2.377 1.00 88.50 105 MET A N 1
ATOM 733 C CA . MET A 1 105 ? -10.436 4.602 -3.048 1.00 88.50 105 MET A CA 1
ATOM 734 C C . MET A 1 105 ? -10.278 4.722 -4.570 1.00 88.50 105 MET A C 1
ATOM 736 O O . MET A 1 105 ? -9.185 4.422 -5.059 1.00 88.50 105 MET A O 1
ATOM 740 N N . PRO A 1 106 ? -11.296 5.127 -5.354 1.00 89.19 106 PRO A N 1
ATOM 741 C CA . PRO A 1 106 ? -11.135 5.286 -6.798 1.00 89.19 106 PRO A CA 1
ATOM 742 C C . PRO A 1 106 ? -10.079 6.339 -7.161 1.00 89.19 106 PRO A C 1
ATOM 744 O O . PRO A 1 106 ? -9.283 6.112 -8.073 1.00 89.19 106 PRO A O 1
ATOM 747 N N . GLU A 1 107 ? -10.021 7.457 -6.431 1.00 89.50 107 GLU A N 1
ATOM 748 C CA . GLU A 1 107 ? -9.000 8.492 -6.640 1.00 89.50 107 GLU A CA 1
ATOM 749 C C . GLU A 1 107 ? -7.602 7.997 -6.256 1.00 89.50 107 GLU A C 1
ATOM 751 O O . GLU A 1 107 ? -6.652 8.204 -7.010 1.00 89.50 107 GLU A O 1
ATOM 756 N N . TYR A 1 108 ? -7.482 7.274 -5.140 1.00 89.19 108 TYR A N 1
ATOM 757 C CA . TYR A 1 108 ? -6.244 6.610 -4.730 1.00 89.19 108 TYR A CA 1
ATOM 758 C C . TYR A 1 108 ? -5.731 5.632 -5.791 1.00 89.19 108 TYR A C 1
ATOM 760 O O . TYR A 1 108 ? -4.579 5.738 -6.214 1.00 89.19 108 TYR A O 1
ATOM 768 N N . ARG A 1 109 ? -6.593 4.736 -6.292 1.00 92.06 109 ARG A N 1
ATOM 769 C CA . ARG A 1 109 ? -6.234 3.797 -7.366 1.00 92.06 109 ARG A CA 1
ATOM 770 C C . ARG A 1 109 ? -5.763 4.554 -8.605 1.00 92.06 109 ARG A C 1
ATOM 772 O O . ARG A 1 109 ? -4.736 4.205 -9.173 1.00 92.06 109 ARG A O 1
ATOM 779 N N . ARG A 1 110 ? -6.484 5.600 -9.019 1.00 89.50 110 ARG A N 1
ATOM 780 C CA . ARG A 1 110 ? -6.147 6.382 -10.218 1.00 89.50 110 ARG A CA 1
ATOM 781 C C . ARG A 1 110 ? -4.808 7.105 -10.082 1.00 89.50 110 ARG A C 1
ATOM 783 O O . ARG A 1 110 ? -4.032 7.109 -11.034 1.00 89.50 110 ARG A O 1
ATOM 790 N N . ALA A 1 111 ? -4.523 7.671 -8.909 1.00 88.56 111 ALA A N 1
ATOM 791 C CA . ALA A 1 111 ? -3.247 8.323 -8.634 1.00 88.56 111 ALA A CA 1
ATOM 792 C C . ALA A 1 111 ? -2.083 7.329 -8.746 1.00 88.56 111 ALA A C 1
ATOM 794 O O . ALA A 1 111 ? -1.122 7.592 -9.464 1.00 88.56 111 ALA A O 1
ATOM 795 N N . ILE A 1 112 ? -2.202 6.156 -8.118 1.00 88.38 112 ILE A N 1
ATOM 796 C CA . ILE A 1 112 ? -1.185 5.101 -8.217 1.00 88.38 112 ILE A CA 1
ATOM 797 C C . ILE A 1 112 ? -1.051 4.592 -9.658 1.00 88.38 112 ILE A C 1
ATOM 799 O O . ILE A 1 112 ? 0.065 4.481 -10.156 1.00 88.38 112 ILE A O 1
ATOM 803 N N . ALA A 1 113 ? -2.164 4.332 -10.352 1.00 90.38 113 ALA A N 1
ATOM 804 C CA . ALA A 1 113 ? -2.154 3.815 -11.722 1.00 90.38 113 ALA A CA 1
ATOM 805 C C . ALA A 1 113 ? -1.437 4.759 -12.694 1.00 90.38 113 ALA A C 1
ATOM 807 O O . ALA A 1 113 ? -0.744 4.295 -13.595 1.00 90.38 113 ALA A O 1
ATOM 808 N N . SER A 1 114 ? -1.551 6.074 -12.477 1.00 86.25 114 SER A N 1
ATOM 809 C CA . SER A 1 114 ? -0.910 7.079 -13.330 1.00 86.25 114 SER A CA 1
ATOM 810 C C . SER A 1 114 ? 0.622 7.023 -13.334 1.00 86.25 114 SER A C 1
ATOM 812 O O . SER A 1 114 ? 1.230 7.482 -14.296 1.00 86.25 114 SER A O 1
ATOM 814 N N . VAL A 1 115 ? 1.241 6.447 -12.295 1.00 86.19 115 VAL A N 1
ATOM 815 C CA . VAL A 1 115 ? 2.707 6.378 -12.155 1.00 86.19 115 VAL A CA 1
ATOM 816 C C . VAL A 1 115 ? 3.219 4.937 -12.157 1.00 86.19 115 VAL A C 1
ATOM 818 O O . VAL A 1 115 ? 4.203 4.632 -12.821 1.00 86.19 115 VAL A O 1
ATOM 821 N N . ALA A 1 116 ? 2.546 4.042 -11.434 1.00 82.56 116 ALA A N 1
ATOM 822 C CA . ALA A 1 116 ? 2.981 2.666 -11.198 1.00 82.56 116 ALA A CA 1
ATOM 823 C C . ALA A 1 116 ? 2.235 1.614 -12.048 1.00 82.56 116 ALA A C 1
ATOM 825 O O . ALA A 1 116 ? 2.581 0.434 -12.019 1.00 82.56 116 ALA A O 1
ATOM 826 N N . GLY A 1 117 ? 1.213 2.026 -12.806 1.00 83.88 117 GLY A N 1
ATOM 827 C CA . GLY A 1 117 ? 0.397 1.148 -13.648 1.00 83.88 117 GLY A CA 1
ATOM 828 C C . GLY A 1 117 ? -0.746 0.434 -12.914 1.00 83.88 117 GLY A C 1
ATOM 829 O O . GLY A 1 117 ? -0.794 0.357 -11.682 1.00 83.88 117 GLY A O 1
ATOM 830 N N . ASP A 1 118 ? -1.698 -0.095 -13.689 1.00 84.31 118 ASP A N 1
ATOM 831 C CA . ASP A 1 118 ? -2.961 -0.647 -13.173 1.00 84.31 118 ASP A CA 1
ATOM 832 C C . ASP A 1 118 ? -2.783 -1.847 -12.236 1.00 84.31 118 ASP A C 1
ATOM 834 O O . ASP A 1 118 ? -3.474 -1.934 -11.226 1.00 84.31 118 ASP A O 1
ATOM 838 N N . ILE A 1 119 ? -1.828 -2.741 -12.511 1.00 83.31 119 ILE A N 1
ATOM 839 C CA . ILE A 1 119 ? -1.608 -3.943 -11.686 1.00 83.31 119 ILE A CA 1
ATOM 840 C C . ILE A 1 119 ? -1.217 -3.552 -10.256 1.00 83.31 119 ILE A C 1
ATOM 842 O O . ILE A 1 119 ? -1.768 -4.072 -9.285 1.00 83.31 119 ILE A O 1
ATOM 846 N N . GLN A 1 120 ? -0.281 -2.612 -10.112 1.00 82.44 120 GLN A N 1
ATOM 847 C CA . GLN A 1 120 ? 0.169 -2.160 -8.800 1.00 82.44 120 GLN A CA 1
ATOM 848 C C . GLN A 1 120 ? -0.926 -1.363 -8.081 1.00 82.44 120 GLN A C 1
ATOM 850 O O . GLN A 1 120 ? -1.108 -1.520 -6.873 1.00 82.44 120 GLN A O 1
ATOM 855 N N . ALA A 1 121 ? -1.697 -0.564 -8.822 1.00 87.38 121 ALA A N 1
ATOM 856 C CA . ALA A 1 121 ? -2.842 0.157 -8.282 1.00 87.38 121 ALA A CA 1
ATOM 857 C C . ALA A 1 121 ? -3.924 -0.782 -7.726 1.00 87.38 121 ALA A C 1
ATOM 859 O O . ALA A 1 121 ? -4.424 -0.543 -6.626 1.00 87.38 121 ALA A O 1
ATOM 860 N N . ASP A 1 122 ? -4.249 -1.864 -8.436 1.00 88.62 122 ASP A N 1
ATOM 861 C CA . ASP A 1 122 ? -5.226 -2.860 -7.990 1.00 88.62 122 ASP A CA 1
ATOM 862 C C . ASP A 1 122 ? -4.749 -3.638 -6.758 1.00 88.62 122 ASP A C 1
ATOM 864 O O . ASP A 1 122 ? -5.513 -3.814 -5.807 1.00 88.62 122 ASP A O 1
ATOM 868 N N . LEU A 1 123 ? -3.473 -4.034 -6.707 1.00 89.06 123 LEU A N 1
ATOM 869 C CA . LEU A 1 123 ? -2.907 -4.715 -5.536 1.00 89.06 123 LEU A CA 1
ATOM 870 C C . LEU A 1 123 ? -2.930 -3.830 -4.283 1.00 89.06 123 LEU A C 1
ATOM 872 O O . LEU A 1 123 ? -3.314 -4.286 -3.201 1.00 89.06 123 LEU A O 1
ATOM 876 N N . LEU A 1 124 ? -2.546 -2.559 -4.418 1.00 89.69 124 LEU A N 1
ATOM 877 C CA . LEU A 1 124 ? -2.556 -1.616 -3.302 1.00 89.69 124 LEU A CA 1
ATOM 878 C C . LEU A 1 124 ? -3.985 -1.276 -2.859 1.00 89.69 124 LEU A C 1
ATOM 880 O O . LEU A 1 124 ? -4.258 -1.250 -1.658 1.00 89.69 124 LEU A O 1
ATOM 884 N N . ALA A 1 125 ? -4.920 -1.107 -3.797 1.00 88.94 125 ALA A N 1
ATOM 885 C CA . ALA A 1 125 ? -6.333 -0.908 -3.482 1.00 88.94 125 ALA A CA 1
ATOM 886 C C . ALA A 1 125 ? -6.942 -2.127 -2.763 1.00 88.94 125 ALA A C 1
ATOM 888 O O . ALA A 1 125 ? -7.664 -1.965 -1.777 1.00 88.94 125 ALA A O 1
ATOM 889 N N . LEU A 1 126 ? -6.613 -3.349 -3.196 1.00 89.38 126 LEU A N 1
ATOM 890 C CA . LEU A 1 126 ? -7.041 -4.584 -2.534 1.00 89.38 126 LEU A CA 1
ATOM 891 C C . LEU A 1 126 ? -6.497 -4.673 -1.102 1.00 89.38 126 LEU A C 1
ATOM 893 O O . LEU A 1 126 ? -7.219 -5.067 -0.182 1.00 89.38 126 LEU A O 1
ATOM 897 N N . ARG A 1 127 ? -5.237 -4.273 -0.892 1.00 89.88 127 ARG A N 1
ATOM 898 C CA . ARG A 1 127 ? -4.629 -4.239 0.442 1.00 89.88 127 ARG A CA 1
ATOM 899 C C . ARG A 1 127 ? -5.338 -3.250 1.361 1.00 89.88 127 ARG A C 1
ATOM 901 O O . ARG A 1 127 ? -5.616 -3.615 2.501 1.00 89.88 127 ARG A O 1
ATOM 908 N N . VAL A 1 128 ? -5.653 -2.045 0.880 1.00 88.00 128 VAL A N 1
ATOM 909 C CA . VAL A 1 128 ? -6.395 -1.056 1.677 1.00 88.00 128 VAL A CA 1
ATOM 910 C C . VAL A 1 128 ? -7.776 -1.588 2.042 1.00 88.00 128 VAL A C 1
ATOM 912 O O . VAL A 1 128 ? -8.130 -1.554 3.212 1.00 88.00 128 VAL A O 1
ATOM 915 N N . ARG A 1 129 ? -8.518 -2.180 1.098 1.00 87.56 129 ARG A N 1
ATOM 916 C CA . ARG A 1 129 ? -9.825 -2.797 1.391 1.00 87.56 129 ARG A CA 1
ATOM 917 C C . ARG A 1 129 ? -9.742 -3.850 2.496 1.00 87.56 129 ARG A C 1
ATOM 919 O O . ARG A 1 129 ? -10.548 -3.822 3.412 1.00 87.56 129 ARG A O 1
ATOM 926 N N . ARG A 1 130 ? -8.719 -4.711 2.477 1.00 86.00 130 ARG A N 1
ATOM 927 C CA . ARG A 1 130 ? -8.500 -5.709 3.541 1.00 86.00 130 ARG A CA 1
ATOM 928 C C . ARG A 1 130 ? -8.199 -5.078 4.908 1.00 86.00 130 ARG A C 1
ATOM 930 O O . ARG A 1 130 ? -8.485 -5.689 5.929 1.00 86.00 130 ARG A O 1
ATOM 937 N N . LEU A 1 131 ? -7.597 -3.887 4.943 1.00 82.44 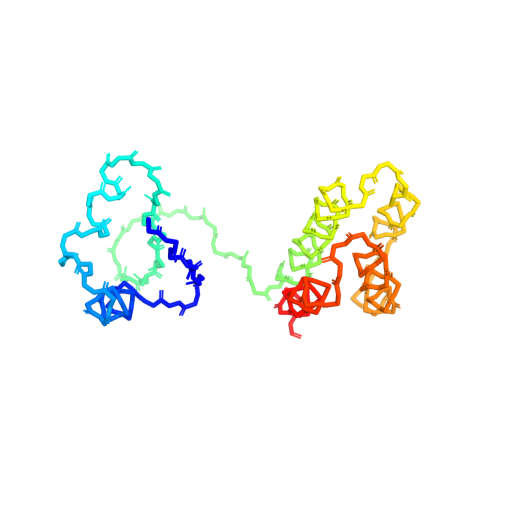131 LEU A N 1
ATOM 938 C CA . LEU A 1 131 ? -7.359 -3.150 6.191 1.00 82.44 131 LEU A CA 1
ATOM 939 C C . LEU A 1 131 ? -8.633 -2.494 6.739 1.00 82.44 131 LEU A C 1
ATOM 941 O O . LEU A 1 131 ? -8.701 -2.253 7.941 1.00 82.44 131 LEU A O 1
ATOM 945 N N . LEU A 1 132 ? -9.611 -2.205 5.877 1.00 80.94 132 LEU A N 1
ATOM 946 C CA . LEU A 1 132 ? -10.878 -1.572 6.251 1.00 80.94 132 LEU A CA 1
ATOM 947 C C . LEU A 1 132 ? -11.919 -2.567 6.794 1.00 80.94 132 LEU A C 1
ATOM 949 O O . LEU A 1 132 ? -12.833 -2.123 7.486 1.00 80.94 132 LEU A O 1
ATOM 953 N N . GLY A 1 133 ? -11.738 -3.871 6.549 1.00 70.00 133 GLY A N 1
ATOM 954 C CA . GLY A 1 133 ? -12.642 -4.941 6.993 1.00 70.00 133 GLY A CA 1
ATOM 955 C C . GLY A 1 133 ? -13.445 -5.527 5.847 1.00 70.00 133 GLY A C 1
ATOM 956 O O . GLY A 1 133 ? -14.261 -4.782 5.264 1.00 70.00 133 GLY A O 1
#

Foldseek 3Di:
DDDPPDPVDDPVRVLVVCVVVPHDSCNVVVCCVVPVDDDPPPPPPPDDDDDDDDDDDPPCLQVVLLVVLLVLLLVCCCVQQNPVCVVVNVQSVPDPHLVSNVVSLVVSLVSNCVGPNNVVSVVSSVVSVVSND

Secondary structure (DSSP, 8-state):
------TTS-HHHHHHHHHHTT--TTHHHHHHHTTS---------------------SSSHHHHHHHHHHHHHHHHHHHHTGGGGHHHHHHHHH--SHHHHHHTHHHHHHHHHHHH-HHHHHHHHHHHHHHH-